Protein AF-A0AAW7KUL9-F1 (afdb_monomer_lite)

Secondary structure (DSSP, 8-state):
---EEEEEEEEEETTEEEEEEEEEEEHHHHHHHHHT--BTTTB--EEE-TTSBEEEESS-GGGTTSBGGGGGGGT-----

pLDDT: mean 83.35, std 10.7, range [49.53, 96.81]

Structure (mmCIF, N/CA/C/O backbone):
data_AF-A0AAW7KUL9-F1
#
_entry.id   AF-A0AAW7KUL9-F1
#
loop_
_atom_site.group_PDB
_atom_site.id
_atom_site.type_symbol
_atom_site.label_atom_id
_atom_site.label_alt_id
_atom_site.label_comp_id
_atom_site.label_asym_id
_atom_site.label_entity_id
_atom_site.label_seq_id
_atom_site.pdbx_PDB_ins_code
_atom_site.Cartn_x
_atom_site.Cartn_y
_atom_site.Cartn_z
_atom_site.occupancy
_atom_site.B_iso_or_equiv
_atom_site.auth_seq_id
_atom_site.auth_comp_id
_atom_site.auth_asym_id
_atom_site.auth_atom_id
_atom_site.pdbx_PDB_model_num
ATOM 1 N N . MET A 1 1 ? 10.443 4.531 11.017 1.00 49.53 1 MET A N 1
ATOM 2 C CA . MET A 1 1 ? 10.819 3.818 9.774 1.00 49.53 1 MET A CA 1
ATOM 3 C C . MET A 1 1 ? 9.780 4.153 8.713 1.00 49.53 1 MET A C 1
ATOM 5 O O . MET A 1 1 ? 8.621 4.296 9.074 1.00 49.53 1 MET A O 1
ATOM 9 N N . GLN A 1 2 ? 10.172 4.368 7.456 1.00 59.09 2 GLN A N 1
ATOM 10 C CA . GLN A 1 2 ? 9.273 4.843 6.396 1.00 59.09 2 GLN A CA 1
ATOM 11 C C . GLN A 1 2 ? 9.009 3.692 5.412 1.00 59.09 2 GLN A C 1
ATOM 13 O O . GLN A 1 2 ? 9.930 3.244 4.737 1.00 59.09 2 GLN A O 1
ATOM 18 N N . HIS A 1 3 ? 7.777 3.173 5.381 1.00 72.81 3 HIS A N 1
ATOM 19 C CA . HIS A 1 3 ? 7.391 2.047 4.519 1.00 72.81 3 HIS A CA 1
ATOM 20 C C . HIS A 1 3 ? 7.118 2.525 3.082 1.00 72.81 3 HIS A C 1
ATOM 22 O O . HIS A 1 3 ? 6.428 3.531 2.878 1.00 72.81 3 HIS A O 1
ATOM 28 N N . ARG A 1 4 ? 7.657 1.807 2.088 1.00 80.56 4 ARG A N 1
ATOM 29 C CA . ARG A 1 4 ? 7.519 2.101 0.652 1.00 80.56 4 ARG A CA 1
ATOM 30 C C . ARG A 1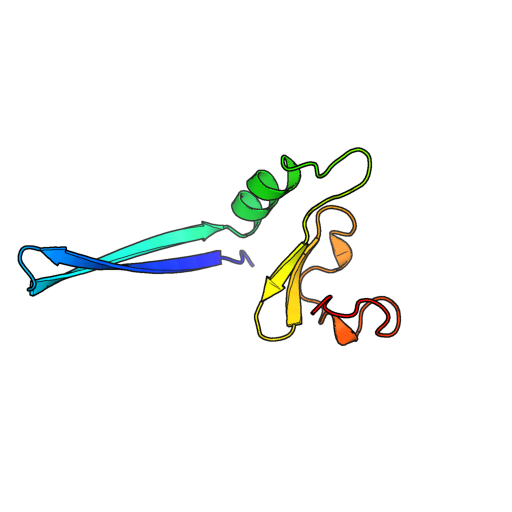 4 ? 7.156 0.832 -0.110 1.00 80.56 4 ARG A C 1
ATOM 32 O O . ARG A 1 4 ? 7.588 -0.250 0.272 1.00 80.56 4 ARG A O 1
ATOM 39 N N . ILE A 1 5 ? 6.390 0.997 -1.180 1.00 80.69 5 ILE A N 1
ATOM 40 C CA . ILE A 1 5 ? 6.087 -0.059 -2.143 1.00 80.69 5 ILE A CA 1
ATOM 41 C C . ILE A 1 5 ? 6.720 0.347 -3.469 1.00 80.69 5 ILE A C 1
ATOM 43 O O . ILE A 1 5 ? 6.534 1.475 -3.929 1.00 80.69 5 ILE A O 1
ATOM 47 N N . THR A 1 6 ? 7.457 -0.575 -4.076 1.00 85.62 6 THR A N 1
ATOM 48 C CA . THR A 1 6 ? 8.108 -0.369 -5.369 1.00 85.62 6 THR A CA 1
ATOM 49 C C . THR A 1 6 ? 7.402 -1.201 -6.422 1.00 85.62 6 THR A C 1
ATOM 51 O O . THR A 1 6 ? 7.293 -2.417 -6.288 1.00 85.62 6 THR A O 1
ATOM 54 N N . THR A 1 7 ? 6.947 -0.555 -7.492 1.00 87.75 7 THR A N 1
ATOM 55 C CA . THR A 1 7 ? 6.461 -1.251 -8.688 1.00 87.75 7 THR A CA 1
ATOM 56 C C . THR A 1 7 ? 7.516 -1.161 -9.775 1.00 87.75 7 THR A C 1
ATOM 58 O O . THR A 1 7 ? 8.018 -0.075 -10.056 1.00 87.75 7 THR A O 1
ATOM 61 N N . VAL A 1 8 ? 7.846 -2.291 -10.401 1.00 94.25 8 VAL A N 1
ATOM 62 C CA . VAL A 1 8 ? 8.783 -2.357 -11.527 1.00 94.25 8 VAL A CA 1
ATOM 63 C C . VAL A 1 8 ? 8.066 -2.790 -12.798 1.00 94.25 8 VAL A C 1
ATOM 65 O O . VAL A 1 8 ? 7.264 -3.722 -12.790 1.00 94.25 8 VAL A O 1
ATOM 68 N N . LYS A 1 9 ? 8.369 -2.121 -13.909 1.00 93.88 9 LYS A N 1
ATOM 69 C CA . LYS A 1 9 ? 7.847 -2.443 -15.236 1.00 93.88 9 LYS A CA 1
ATOM 70 C C . LYS A 1 9 ? 8.994 -2.590 -16.224 1.00 93.88 9 LYS A C 1
ATOM 72 O O . LYS A 1 9 ? 9.818 -1.691 -16.359 1.00 93.88 9 LYS A O 1
ATOM 77 N N . ALA A 1 10 ? 9.024 -3.709 -16.942 1.00 95.50 10 ALA A N 1
ATOM 78 C CA . ALA A 1 10 ? 9.941 -3.897 -18.059 1.00 95.50 10 ALA A CA 1
ATOM 79 C C . ALA A 1 10 ? 9.654 -2.871 -19.168 1.00 95.50 10 ALA A C 1
ATOM 81 O O . ALA A 1 10 ? 8.497 -2.633 -19.536 1.00 95.50 10 ALA A O 1
ATOM 82 N N . ILE A 1 11 ? 10.716 -2.276 -19.704 1.00 96.25 11 ILE A N 1
ATOM 83 C CA . ILE A 1 11 ? 10.666 -1.438 -20.897 1.00 96.25 11 ILE A CA 1
ATOM 84 C C . ILE A 1 11 ? 11.061 -2.328 -22.069 1.00 96.25 11 ILE A C 1
ATOM 86 O O . ILE A 1 11 ? 12.193 -2.810 -22.143 1.00 96.25 11 ILE A O 1
ATOM 90 N N . ILE A 1 12 ? 10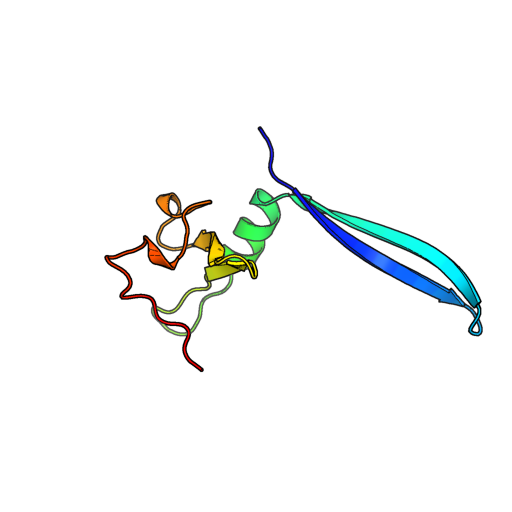.102 -2.560 -22.959 1.00 96.69 12 ILE A N 1
ATOM 91 C CA . ILE A 1 12 ? 10.286 -3.343 -24.176 1.00 96.69 12 ILE A CA 1
ATOM 92 C C . ILE A 1 12 ? 10.143 -2.387 -25.353 1.00 96.69 12 ILE A C 1
ATOM 94 O O . ILE A 1 12 ? 9.113 -1.723 -25.473 1.00 96.69 12 ILE A O 1
ATOM 98 N N . ASP A 1 13 ? 11.162 -2.339 -26.203 1.00 96.06 13 ASP A N 1
ATOM 99 C CA . ASP A 1 13 ? 11.157 -1.591 -27.457 1.00 96.06 13 ASP A CA 1
ATOM 100 C C . ASP A 1 13 ? 11.420 -2.553 -28.615 1.00 96.06 13 ASP A C 1
ATOM 102 O O . ASP A 1 13 ? 12.333 -3.375 -28.553 1.00 96.06 13 ASP A O 1
ATOM 106 N N . ASN A 1 14 ? 10.574 -2.512 -29.645 1.00 96.00 14 ASN A N 1
ATOM 107 C CA . ASN A 1 14 ? 10.637 -3.414 -30.804 1.00 96.00 14 ASN A CA 1
ATOM 108 C C . ASN A 1 14 ? 10.785 -4.913 -30.448 1.00 96.00 14 ASN A C 1
ATOM 110 O O . ASN A 1 14 ? 11.460 -5.671 -31.139 1.00 96.00 14 ASN A O 1
ATOM 114 N N . GLY A 1 15 ? 10.161 -5.351 -29.349 1.00 95.44 15 GLY A N 1
ATOM 115 C CA . GLY A 1 15 ? 10.230 -6.736 -28.869 1.00 95.44 15 GLY A CA 1
ATOM 116 C C . GLY A 1 15 ? 11.506 -7.097 -28.098 1.00 95.44 15 GLY A C 1
ATOM 117 O O . GLY A 1 15 ? 11.599 -8.211 -27.587 1.00 95.44 15 GLY A O 1
ATOM 118 N N . GLN A 1 16 ? 12.462 -6.175 -27.952 1.00 96.69 16 GLN A N 1
ATOM 119 C CA . GLN A 1 16 ? 13.630 -6.343 -27.089 1.00 96.69 16 GLN A CA 1
ATOM 120 C C . GLN A 1 16 ? 13.413 -5.701 -25.721 1.00 96.69 16 GLN A C 1
ATOM 122 O O . GLN A 1 16 ? 12.955 -4.566 -25.607 1.00 96.69 16 GLN A O 1
ATOM 127 N N . LEU A 1 17 ? 13.793 -6.423 -24.666 1.00 96.44 17 LEU A N 1
ATOM 128 C CA . LEU A 1 17 ? 13.919 -5.858 -23.328 1.00 96.44 17 LEU A CA 1
ATOM 129 C C . LEU A 1 17 ? 15.110 -4.894 -23.310 1.00 96.44 17 LEU A C 1
ATOM 131 O O . LEU A 1 17 ? 16.253 -5.331 -23.425 1.00 96.44 17 LEU A O 1
ATOM 135 N N . ILE A 1 18 ? 14.838 -3.604 -23.132 1.00 96.81 18 ILE A N 1
ATOM 136 C CA . ILE A 1 18 ? 15.873 -2.559 -23.101 1.00 96.81 18 ILE A CA 1
ATOM 137 C C . ILE A 1 18 ? 16.126 -2.010 -21.692 1.00 96.81 18 ILE A C 1
ATOM 139 O O . ILE A 1 18 ? 17.078 -1.265 -21.478 1.00 96.81 18 ILE A O 1
ATOM 143 N N . GLY A 1 19 ? 15.299 -2.383 -20.712 1.00 96.31 19 GLY A N 1
ATOM 144 C CA . GLY A 1 19 ? 15.503 -2.008 -19.316 1.00 96.31 19 GLY A CA 1
ATOM 145 C C . GLY A 1 19 ? 14.283 -2.248 -18.435 1.00 96.31 19 GLY A C 1
ATOM 146 O O . GLY A 1 19 ? 13.325 -2.915 -18.826 1.00 96.31 19 GLY A O 1
ATOM 147 N N . ALA A 1 20 ? 14.311 -1.674 -17.235 1.00 95.56 20 ALA A N 1
ATOM 148 C CA . ALA A 1 20 ? 13.187 -1.668 -16.309 1.00 95.56 20 ALA A CA 1
ATOM 149 C C . ALA A 1 20 ? 13.017 -0.276 -15.693 1.00 95.56 20 ALA A C 1
ATOM 151 O O . ALA A 1 20 ? 13.994 0.390 -15.355 1.00 95.56 20 ALA A O 1
ATOM 152 N N . GLN A 1 21 ? 11.769 0.149 -15.535 1.00 95.25 21 GLN A N 1
ATOM 153 C CA . GLN A 1 21 ? 11.390 1.350 -14.806 1.00 95.25 21 GLN A CA 1
ATOM 154 C C . GLN A 1 21 ? 10.842 0.945 -13.440 1.00 95.25 21 GLN A C 1
ATOM 156 O O . GLN A 1 21 ? 9.876 0.189 -13.370 1.00 95.25 21 GLN A O 1
ATOM 161 N N . GLY A 1 22 ? 11.447 1.455 -12.369 1.00 92.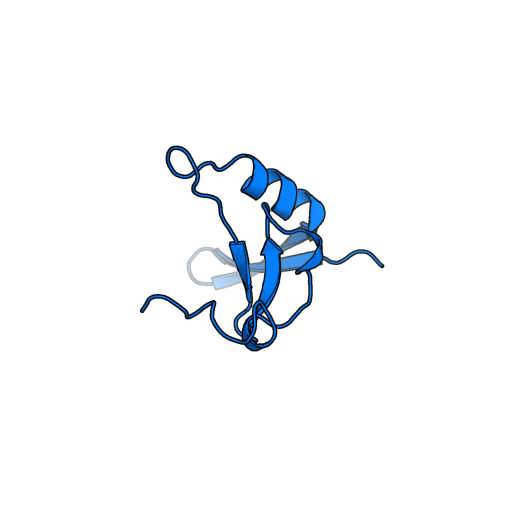12 22 GLY A N 1
ATOM 162 C CA . GLY A 1 22 ? 10.916 1.359 -11.012 1.00 92.12 22 GLY A CA 1
ATOM 163 C C . GLY A 1 22 ? 10.224 2.655 -10.600 1.00 92.12 22 GLY A C 1
ATOM 164 O O . GLY A 1 22 ? 10.721 3.740 -10.899 1.00 92.12 22 GLY A O 1
ATOM 165 N N . MET A 1 23 ? 9.095 2.547 -9.906 1.00 89.56 23 MET A N 1
ATOM 166 C CA . MET A 1 23 ? 8.443 3.660 -9.222 1.00 89.56 23 MET A CA 1
ATOM 167 C C . MET A 1 23 ? 8.226 3.291 -7.759 1.00 89.56 23 MET A C 1
ATOM 169 O O . MET A 1 23 ? 7.544 2.313 -7.452 1.00 89.56 23 MET A O 1
ATOM 173 N N . ASP A 1 24 ? 8.789 4.104 -6.870 1.00 87.44 24 ASP A N 1
ATOM 174 C CA . ASP A 1 24 ? 8.638 3.947 -5.431 1.00 87.44 24 ASP A CA 1
ATOM 175 C C . ASP A 1 24 ? 7.562 4.886 -4.906 1.00 87.44 24 ASP A C 1
ATOM 177 O O . ASP A 1 24 ? 7.738 6.109 -4.898 1.00 87.44 24 ASP A O 1
ATOM 181 N N . VAL A 1 25 ? 6.499 4.317 -4.358 1.00 82.25 25 VAL A N 1
ATOM 182 C CA . VAL A 1 25 ? 5.427 5.074 -3.717 1.00 82.25 25 VAL A CA 1
ATOM 183 C C . VAL A 1 25 ? 5.558 4.917 -2.206 1.00 82.25 25 VAL A C 1
ATOM 185 O O . VAL A 1 25 ? 5.742 3.814 -1.685 1.00 82.25 25 VAL A O 1
ATOM 188 N N . SER A 1 26 ? 5.512 6.032 -1.475 1.00 86.19 26 SER A N 1
ATOM 189 C CA . SER A 1 26 ? 5.436 5.970 -0.017 1.00 86.19 26 SER A CA 1
ATOM 190 C C . SER A 1 26 ? 4.054 5.473 0.392 1.00 86.19 26 SER A C 1
ATOM 192 O O . SER A 1 26 ? 3.044 5.821 -0.220 1.00 86.19 26 SER A O 1
ATOM 194 N N . LEU A 1 27 ? 3.980 4.684 1.463 1.00 80.56 27 LEU A N 1
ATOM 195 C CA . LEU A 1 27 ? 2.684 4.206 1.942 1.00 80.56 27 LEU A CA 1
ATOM 196 C C . LEU A 1 27 ? 1.771 5.366 2.396 1.00 80.56 27 LEU A C 1
ATOM 198 O O . LEU A 1 27 ? 0.550 5.246 2.342 1.00 80.56 27 LEU A O 1
ATOM 202 N N . GLY A 1 28 ? 2.360 6.493 2.812 1.00 82.62 28 GLY A N 1
ATOM 203 C CA . GLY A 1 28 ? 1.638 7.740 3.081 1.00 82.62 28 GLY A CA 1
ATOM 204 C C . GLY A 1 28 ? 0.951 8.282 1.829 1.00 82.62 28 GLY A C 1
ATOM 205 O O . GLY A 1 28 ? -0.267 8.379 1.820 1.00 82.62 28 GLY A O 1
ATOM 206 N N . GLY A 1 29 ? 1.695 8.488 0.737 1.00 82.62 29 GLY A N 1
ATOM 207 C CA . GLY A 1 29 ? 1.114 8.979 -0.519 1.00 82.62 29 GLY A CA 1
ATOM 208 C C . GLY A 1 29 ? 0.051 8.039 -1.097 1.00 82.62 29 GLY A C 1
ATOM 209 O O . GLY A 1 29 ? -0.949 8.493 -1.640 1.00 82.62 29 GLY A O 1
ATOM 210 N N . LEU A 1 30 ? 0.212 6.724 -0.917 1.00 81.50 30 LEU A N 1
ATOM 211 C CA . LEU A 1 30 ? -0.833 5.761 -1.269 1.00 81.50 30 LEU A CA 1
ATOM 212 C C . LEU A 1 30 ? -2.085 5.903 -0.389 1.00 81.50 30 LEU A C 1
ATOM 214 O O . LEU A 1 30 ? -3.196 5.760 -0.886 1.00 81.50 30 LEU A O 1
ATOM 218 N N . THR A 1 31 ? -1.918 6.195 0.904 1.00 82.44 31 THR A N 1
ATOM 219 C CA . THR A 1 31 ? -3.046 6.445 1.818 1.00 82.44 31 THR A CA 1
ATOM 220 C C . THR A 1 31 ? -3.820 7.681 1.393 1.00 82.44 31 THR A C 1
ATOM 222 O O . THR A 1 31 ? -5.041 7.617 1.352 1.00 82.44 31 THR A O 1
ATOM 225 N N . ASP A 1 32 ? -3.122 8.756 1.028 1.00 85.69 32 ASP A N 1
ATOM 226 C CA . ASP A 1 32 ? -3.747 10.014 0.613 1.00 85.69 32 ASP A CA 1
ATOM 227 C C . ASP A 1 32 ? -4.599 9.812 -0.651 1.00 85.69 32 ASP A C 1
ATOM 229 O O . ASP A 1 32 ? -5.766 10.188 -0.677 1.00 85.69 32 ASP A O 1
ATOM 233 N N . ILE A 1 33 ? -4.064 9.102 -1.655 1.00 84.81 33 ILE A N 1
ATOM 234 C CA . ILE A 1 33 ? -4.804 8.760 -2.883 1.00 84.81 33 ILE A CA 1
ATOM 235 C C . ILE A 1 33 ? -6.074 7.955 -2.571 1.00 84.81 33 ILE A C 1
ATOM 237 O O . ILE A 1 33 ? -7.123 8.184 -3.168 1.00 84.81 33 ILE A O 1
ATOM 241 N N . ILE A 1 34 ? -5.984 6.980 -1.662 1.00 85.12 34 ILE A N 1
ATOM 242 C CA . ILE A 1 34 ? -7.104 6.089 -1.331 1.00 85.12 34 ILE A CA 1
ATOM 243 C C . ILE A 1 34 ? -8.138 6.795 -0.439 1.00 85.12 34 ILE A C 1
ATOM 245 O O . ILE A 1 34 ? -9.331 6.525 -0.571 1.00 85.12 34 ILE A O 1
ATOM 249 N N . ALA A 1 35 ? -7.710 7.699 0.447 1.00 83.94 35 ALA A N 1
ATOM 250 C CA . ALA A 1 35 ? -8.582 8.433 1.365 1.00 83.94 35 ALA A CA 1
ATOM 251 C C . ALA A 1 35 ? -9.582 9.346 0.640 1.00 83.94 35 ALA A C 1
ATOM 253 O O . ALA A 1 35 ? -10.696 9.550 1.129 1.00 83.94 35 ALA A O 1
ATOM 254 N N . ASP A 1 36 ? -9.215 9.838 -0.543 1.00 85.06 36 ASP A N 1
ATOM 255 C CA . ASP A 1 36 ? -10.091 10.658 -1.381 1.00 85.06 36 ASP A CA 1
ATOM 256 C C . ASP A 1 36 ? -11.180 9.840 -2.102 1.00 85.06 36 ASP A C 1
ATOM 258 O O . ASP A 1 36 ? -12.181 10.394 -2.567 1.00 85.06 36 ASP A O 1
ATOM 262 N N . ILE A 1 37 ? -11.039 8.511 -2.174 1.00 85.88 37 ILE A N 1
ATOM 263 C CA . ILE A 1 37 ? -12.009 7.637 -2.838 1.00 85.88 37 ILE A CA 1
ATOM 264 C C . ILE A 1 37 ? -13.138 7.279 -1.864 1.00 85.88 37 ILE A C 1
ATOM 266 O O . ILE A 1 37 ? -12.972 6.479 -0.942 1.00 85.88 37 ILE A O 1
ATOM 270 N N . LYS A 1 38 ? -14.332 7.822 -2.118 1.00 82.12 38 LYS A N 1
ATOM 271 C CA . LYS A 1 38 ? -15.571 7.473 -1.407 1.00 82.12 38 LYS A CA 1
ATOM 272 C C . LYS A 1 38 ? -16.434 6.542 -2.251 1.00 82.12 38 LYS A C 1
ATOM 274 O O . LYS A 1 38 ? -16.671 6.809 -3.428 1.00 82.12 38 LYS A O 1
ATOM 279 N N . LEU A 1 39 ? -16.931 5.467 -1.642 1.00 84.69 39 LEU A N 1
ATOM 280 C CA . LEU A 1 39 ? -17.818 4.503 -2.295 1.00 84.69 39 LEU A CA 1
ATOM 281 C C . LEU A 1 39 ? -19.241 4.662 -1.751 1.00 84.69 39 LEU A C 1
ATOM 283 O O . LEU A 1 39 ? -19.565 4.178 -0.669 1.00 84.69 39 LEU A O 1
ATOM 287 N N . GLY A 1 40 ? -20.106 5.342 -2.504 1.00 87.00 40 GLY A N 1
ATOM 288 C CA . GLY A 1 40 ? -21.455 5.666 -2.034 1.00 87.00 40 GLY A CA 1
ATOM 289 C C . GLY A 1 40 ? -21.427 6.581 -0.805 1.00 87.00 40 GLY A C 1
ATOM 290 O O . GLY A 1 40 ? -20.556 7.439 -0.684 1.00 87.00 40 GLY A O 1
ATOM 291 N N . GLU A 1 41 ? -22.386 6.411 0.105 1.00 85.00 41 GLU A N 1
ATOM 292 C CA . GLU A 1 41 ? -22.526 7.296 1.271 1.00 85.00 41 GLU A CA 1
ATOM 293 C C . GLU A 1 41 ? -21.583 6.938 2.430 1.00 85.00 41 GLU A C 1
ATOM 295 O O . GLU A 1 41 ? -21.099 7.825 3.129 1.00 85.00 41 GLU A O 1
ATOM 300 N N . THR A 1 42 ? -21.308 5.647 2.644 1.00 85.06 42 THR A N 1
ATOM 301 C CA . THR A 1 42 ? -20.559 5.156 3.819 1.00 85.06 42 THR A CA 1
ATOM 302 C C . THR A 1 42 ? -19.430 4.183 3.484 1.00 85.06 42 THR A C 1
ATOM 304 O O . THR A 1 42 ? -18.691 3.766 4.380 1.00 85.06 42 THR A O 1
ATOM 307 N N . GLY A 1 43 ? -19.281 3.806 2.213 1.00 83.12 43 GLY A N 1
ATOM 308 C CA . GLY A 1 43 ? -18.237 2.895 1.769 1.00 83.12 43 GLY A CA 1
ATOM 309 C C . GLY A 1 43 ? -16.888 3.594 1.623 1.00 83.12 43 GLY A C 1
ATOM 310 O O . GLY A 1 43 ? -16.793 4.771 1.268 1.00 83.12 43 GLY A O 1
ATOM 311 N N . TYR A 1 44 ? -15.830 2.836 1.880 1.00 87.50 44 TYR A N 1
ATOM 312 C CA . TYR A 1 44 ? -14.441 3.273 1.799 1.00 87.50 44 TYR A CA 1
ATOM 313 C C . TYR A 1 44 ? -13.566 2.102 1.343 1.00 87.50 44 TYR A C 1
ATOM 315 O O . TYR A 1 44 ? -14.028 0.961 1.259 1.00 87.50 44 TYR A O 1
ATOM 323 N N . LEU A 1 45 ? -12.306 2.390 1.032 1.00 87.38 45 LEU A N 1
ATOM 324 C CA . LEU A 1 45 ? -11.348 1.399 0.558 1.00 87.38 45 LEU A CA 1
ATOM 325 C C . LEU A 1 45 ? -10.389 0.935 1.659 1.00 87.38 45 LEU A C 1
ATOM 327 O O . LEU A 1 45 ? -9.960 1.707 2.518 1.00 87.38 45 LEU A O 1
ATOM 331 N N . MET A 1 46 ? -10.010 -0.337 1.566 1.00 87.62 46 MET A N 1
ATOM 332 C CA . MET A 1 46 ? -8.953 -0.968 2.347 1.00 87.62 46 MET A CA 1
ATOM 333 C C . MET A 1 46 ? -7.971 -1.637 1.384 1.00 87.62 46 MET A C 1
ATOM 335 O O . MET A 1 46 ? -8.385 -2.282 0.420 1.00 87.62 46 MET A O 1
ATOM 339 N N . LEU A 1 47 ? -6.675 -1.492 1.649 1.00 85.38 47 LEU A N 1
ATOM 340 C CA . LEU A 1 47 ? -5.606 -2.146 0.910 1.00 85.38 47 LEU A CA 1
ATOM 341 C C . LEU A 1 47 ? -4.986 -3.246 1.766 1.00 85.38 47 LEU A C 1
ATOM 343 O O . LEU A 1 47 ? -4.533 -2.996 2.883 1.00 85.38 47 LEU A O 1
ATOM 347 N N . ILE A 1 48 ? -4.935 -4.448 1.205 1.00 86.94 48 ILE A N 1
ATOM 348 C CA . ILE A 1 48 ? -4.445 -5.655 1.864 1.00 86.94 48 ILE A CA 1
ATOM 349 C C . ILE A 1 48 ? -3.483 -6.330 0.893 1.00 86.94 48 ILE A C 1
ATOM 351 O O . ILE A 1 48 ? -3.814 -6.477 -0.286 1.00 86.94 48 ILE A O 1
ATOM 355 N N . GLU A 1 49 ? -2.303 -6.716 1.365 1.00 84.75 49 GLU A N 1
ATOM 356 C CA . GLU A 1 49 ? -1.393 -7.526 0.555 1.00 84.75 49 GLU A CA 1
ATOM 357 C C . GLU A 1 49 ? -1.814 -9.004 0.558 1.00 84.75 49 GLU A C 1
ATOM 359 O O . GLU A 1 49 ? -2.682 -9.436 1.320 1.00 84.75 49 GLU A O 1
ATOM 364 N N . ASP A 1 50 ? -1.209 -9.799 -0.315 1.00 82.81 50 ASP A N 1
ATOM 365 C CA . ASP A 1 50 ? -1.501 -11.227 -0.469 1.00 82.81 50 ASP A CA 1
ATOM 366 C C . ASP A 1 50 ? -1.329 -12.047 0.823 1.00 82.81 50 ASP A C 1
ATOM 368 O O . ASP A 1 50 ? -2.098 -12.981 1.055 1.00 82.81 50 ASP A O 1
ATOM 372 N N . SER A 1 51 ? -0.393 -11.654 1.691 1.00 84.44 51 SER A N 1
ATOM 373 C CA . SER A 1 51 ? -0.153 -12.237 3.018 1.00 84.44 51 SER A CA 1
ATOM 374 C C . SER A 1 51 ? -1.304 -12.023 4.015 1.00 84.44 51 SER A C 1
ATOM 376 O O . SER A 1 51 ? -1.339 -12.644 5.081 1.00 84.44 51 SER A O 1
ATOM 378 N N . GLY A 1 52 ? -2.241 -11.127 3.694 1.00 84.88 52 GLY A N 1
ATOM 379 C CA . GLY A 1 52 ? -3.300 -10.684 4.594 1.00 84.88 52 GLY A CA 1
ATOM 380 C C . GLY A 1 52 ? -2.907 -9.506 5.486 1.00 84.88 52 GLY A C 1
ATOM 381 O O . GLY A 1 52 ? -3.727 -9.082 6.295 1.00 84.88 52 GLY A O 1
ATOM 382 N N . SER A 1 53 ? -1.698 -8.950 5.361 1.00 87.81 53 SER A N 1
ATOM 383 C CA . SER A 1 53 ? -1.316 -7.718 6.065 1.00 87.81 53 SER A CA 1
ATOM 384 C C . SER A 1 53 ? -2.102 -6.516 5.536 1.00 87.81 53 SER A C 1
ATOM 386 O O . SER A 1 53 ? -2.134 -6.254 4.328 1.00 87.81 53 SER A O 1
ATOM 388 N N . VAL A 1 54 ? -2.739 -5.768 6.437 1.00 88.38 54 VAL A N 1
ATOM 389 C CA . VAL A 1 54 ? -3.449 -4.533 6.090 1.00 88.38 54 VAL A CA 1
ATOM 390 C C . VAL A 1 54 ? -2.439 -3.408 5.898 1.00 88.38 54 VAL A C 1
ATOM 392 O O . VAL A 1 54 ? -1.775 -2.966 6.834 1.00 88.38 54 VAL A O 1
ATOM 395 N N . LEU A 1 55 ? -2.337 -2.906 4.673 1.00 86.12 55 LEU A N 1
ATOM 396 C CA . LEU A 1 55 ? -1.427 -1.821 4.314 1.00 86.12 55 LEU A CA 1
ATOM 397 C C . LEU A 1 55 ? -2.067 -0.450 4.546 1.00 86.12 55 LEU A C 1
ATOM 399 O O . LEU A 1 55 ? -1.406 0.483 5.008 1.00 86.12 55 LEU A O 1
ATOM 403 N N . VAL A 1 56 ? -3.359 -0.329 4.232 1.00 86.56 56 VAL A N 1
ATOM 404 C CA . VAL A 1 56 ? -4.143 0.899 4.404 1.00 86.56 56 VAL A CA 1
ATOM 405 C C . VAL A 1 56 ? -5.569 0.529 4.797 1.00 86.56 56 VAL A C 1
ATOM 407 O O . VAL A 1 56 ? -6.223 -0.228 4.092 1.00 86.56 56 VAL A O 1
ATOM 410 N N . ASP A 1 57 ? -6.071 1.114 5.878 1.00 88.00 57 ASP A N 1
ATOM 411 C CA . ASP A 1 57 ? -7.496 1.158 6.207 1.00 88.00 57 ASP A CA 1
ATOM 412 C C . ASP A 1 57 ? -7.839 2.621 6.515 1.00 88.00 57 ASP A C 1
ATOM 414 O O . ASP A 1 57 ? -7.332 3.193 7.482 1.00 88.00 57 ASP A O 1
ATOM 418 N N . VAL A 1 58 ? -8.641 3.246 5.644 1.00 83.62 58 VAL A N 1
ATOM 419 C CA . VAL A 1 58 ? -8.997 4.674 5.748 1.00 83.62 58 VAL A CA 1
ATOM 420 C C . VAL A 1 58 ? -9.850 4.949 6.989 1.00 83.62 58 VAL A C 1
ATOM 422 O O . VAL A 1 58 ? -9.770 6.031 7.568 1.00 83.62 58 VAL A O 1
ATOM 425 N N . LYS A 1 59 ? -10.655 3.974 7.422 1.00 86.44 59 LYS A N 1
ATOM 426 C CA . LYS A 1 59 ? -11.566 4.119 8.561 1.00 86.44 59 LYS A CA 1
ATOM 427 C C . LYS A 1 59 ? -10.906 3.730 9.881 1.00 86.44 59 LYS A C 1
ATOM 429 O O . LYS A 1 59 ? -11.217 4.327 10.910 1.00 86.44 59 LYS A O 1
ATOM 434 N N . HIS A 1 60 ? -9.987 2.766 9.850 1.00 87.19 60 HIS A N 1
ATOM 435 C CA . HIS A 1 60 ? -9.273 2.258 11.021 1.00 87.19 60 HIS A CA 1
ATOM 436 C C . HIS A 1 60 ? -7.746 2.285 10.811 1.00 87.19 60 HIS A C 1
ATOM 438 O O . HIS A 1 60 ? -7.126 1.235 10.633 1.00 87.19 60 HIS A O 1
ATOM 444 N N . PRO A 1 61 ? -7.093 3.464 10.890 1.00 83.25 61 PRO A N 1
ATOM 445 C CA . PRO A 1 61 ? -5.644 3.589 10.691 1.00 83.25 61 PRO A CA 1
ATOM 446 C C . PRO A 1 61 ? -4.798 2.675 11.594 1.00 83.25 61 PRO A C 1
ATOM 448 O O . PRO A 1 61 ? -3.720 2.236 11.193 1.00 83.25 61 PRO A O 1
ATOM 451 N N . ASP A 1 62 ? -5.314 2.335 12.778 1.00 87.12 62 ASP A N 1
ATOM 452 C CA . ASP A 1 62 ? -4.682 1.453 13.768 1.00 87.12 62 ASP A CA 1
ATOM 453 C C . ASP A 1 62 ? -4.615 -0.023 13.338 1.00 87.12 62 ASP A C 1
ATOM 455 O O . ASP A 1 62 ? -4.023 -0.851 14.039 1.00 87.12 62 ASP A O 1
ATOM 459 N N . TYR A 1 63 ? -5.253 -0.388 12.223 1.00 86.75 63 TYR A N 1
ATOM 460 C CA . TYR A 1 63 ? -5.173 -1.726 11.634 1.00 86.75 63 TYR A CA 1
ATOM 461 C C . TYR A 1 63 ? -3.962 -1.903 10.719 1.00 86.75 63 TYR A C 1
ATOM 463 O O . TYR A 1 63 ? -3.666 -3.023 10.312 1.00 86.75 63 TYR A O 1
ATOM 471 N N . ARG A 1 64 ? -3.205 -0.832 10.452 1.00 82.62 64 ARG A N 1
ATOM 472 C CA . ARG A 1 64 ? -1.961 -0.900 9.681 1.00 82.62 64 ARG A CA 1
ATOM 473 C C . ARG A 1 64 ? -1.004 -1.966 10.205 1.00 82.62 64 ARG A C 1
ATOM 475 O O . ARG A 1 64 ? -0.689 -2.011 11.392 1.00 82.62 64 ARG A O 1
ATOM 482 N N . PHE A 1 65 ? -0.505 -2.770 9.276 1.00 83.19 65 PHE A N 1
ATOM 483 C CA . PHE A 1 65 ? 0.426 -3.877 9.481 1.00 83.19 65 PHE A CA 1
ATOM 484 C C . PHE A 1 65 ? -0.070 -4.969 10.435 1.00 83.19 65 PHE A C 1
ATOM 486 O O . PHE A 1 65 ? 0.719 -5.802 10.880 1.00 83.19 65 PHE A O 1
ATOM 493 N N . LYS A 1 66 ? -1.372 -4.995 10.738 1.00 88.19 66 LYS A N 1
ATOM 494 C CA . LYS A 1 66 ? -2.016 -6.134 11.391 1.00 88.19 66 LYS A CA 1
ATOM 495 C C . LYS A 1 66 ? -2.499 -7.111 10.329 1.00 88.19 66 LYS A C 1
ATOM 497 O O . LYS A 1 66 ? -2.848 -6.711 9.216 1.00 88.19 66 LYS A O 1
ATOM 502 N N . ASN A 1 67 ? -2.524 -8.393 10.674 1.00 86.94 67 ASN A N 1
ATOM 503 C CA . ASN A 1 67 ? -3.099 -9.393 9.791 1.00 86.94 67 ASN A CA 1
ATOM 504 C C . ASN A 1 67 ? -4.625 -9.278 9.817 1.00 86.94 67 ASN A C 1
ATOM 506 O O . ASN A 1 67 ? -5.220 -9.207 10.890 1.00 86.94 67 ASN A O 1
ATOM 510 N N . LEU A 1 68 ? -5.253 -9.298 8.643 1.00 84.62 68 LEU A N 1
ATOM 511 C CA . LEU A 1 68 ? -6.702 -9.248 8.475 1.00 84.62 68 LEU A CA 1
ATOM 512 C C . LEU A 1 68 ? -7.427 -10.317 9.306 1.00 84.62 68 LEU A C 1
ATOM 514 O O . LEU A 1 68 ? -8.502 -10.049 9.834 1.00 84.62 68 LEU A O 1
ATOM 518 N N . ALA A 1 69 ? -6.840 -11.510 9.443 1.00 83.19 69 ALA A N 1
ATOM 519 C CA . ALA A 1 69 ? -7.421 -12.610 10.211 1.00 83.19 69 ALA A CA 1
ATOM 520 C C . ALA A 1 69 ? -7.520 -12.307 11.715 1.00 83.19 69 ALA A C 1
ATOM 522 O O . ALA A 1 69 ? -8.414 -12.819 12.388 1.00 83.19 69 ALA A O 1
ATOM 523 N N . ASP A 1 70 ? -6.643 -11.443 12.224 1.00 82.56 70 ASP A N 1
ATOM 524 C CA . ASP A 1 70 ? -6.609 -11.042 13.631 1.00 82.56 70 ASP A CA 1
ATOM 525 C C . ASP A 1 70 ? -7.560 -9.868 13.917 1.00 82.56 70 ASP A C 1
ATOM 527 O O . ASP A 1 70 ? -7.810 -9.518 15.075 1.00 82.56 70 ASP A O 1
ATOM 531 N N . LEU A 1 71 ? -8.110 -9.245 12.868 1.00 81.69 71 LEU A N 1
ATOM 532 C CA . LEU A 1 71 ? -9.024 -8.117 12.992 1.00 81.69 71 LEU A CA 1
ATOM 533 C C . LEU A 1 71 ? -10.444 -8.596 13.305 1.00 81.69 71 LEU A C 1
ATOM 535 O O . LEU A 1 71 ? -10.969 -9.531 12.698 1.00 81.69 71 LEU A O 1
ATOM 539 N N . GLU A 1 72 ? -11.067 -7.940 14.286 1.00 68.50 72 GLU A N 1
ATOM 540 C CA . GLU A 1 72 ? -12.451 -8.174 14.725 1.00 68.50 72 GLU A CA 1
ATOM 541 C C . GLU A 1 72 ? -12.826 -9.655 14.948 1.00 68.50 72 GLU A C 1
ATOM 543 O O . GLU A 1 72 ? -13.958 -10.079 14.696 1.00 68.50 72 GLU A O 1
ATOM 548 N N . GLY A 1 73 ? -11.875 -10.467 15.424 1.00 65.38 73 GLY A N 1
ATOM 549 C CA . GLY A 1 73 ? -12.096 -11.890 15.695 1.00 65.38 73 GLY A CA 1
ATOM 550 C C . GLY A 1 73 ? -12.334 -12.733 14.437 1.00 65.38 73 GLY A C 1
ATOM 551 O O . GLY A 1 73 ? -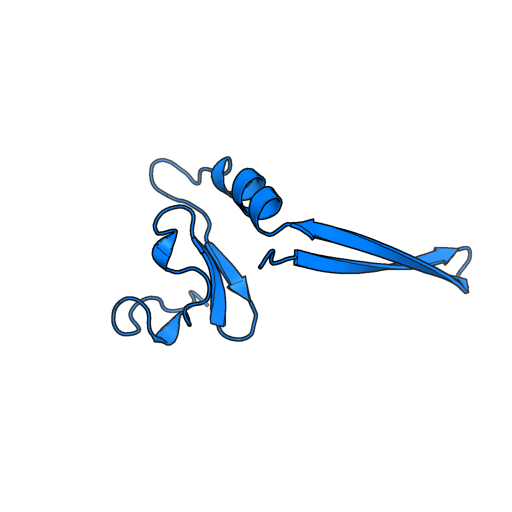13.102 -13.693 14.489 1.00 65.38 73 GLY A O 1
ATOM 552 N N . GLY A 1 74 ? -11.731 -12.355 13.304 1.00 63.06 74 GLY A N 1
ATOM 553 C CA . GLY A 1 74 ? -1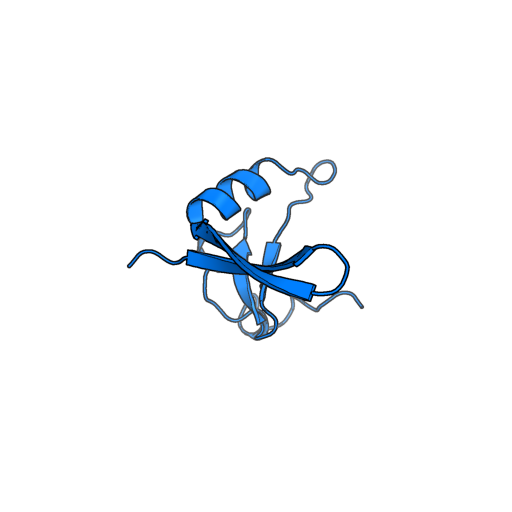1.818 -13.097 12.043 1.00 63.06 74 GLY A CA 1
ATOM 554 C C . GLY A 1 74 ? -13.116 -12.866 11.262 1.00 63.06 74 GLY A C 1
ATOM 555 O O . GLY A 1 74 ? -13.440 -13.638 10.359 1.00 63.06 74 GLY A O 1
ATOM 556 N N . LYS A 1 75 ? -13.886 -11.821 11.598 1.00 60.78 75 LYS A N 1
ATOM 557 C CA . LYS A 1 75 ? -15.159 -11.502 10.924 1.00 60.78 75 LYS A CA 1
ATOM 558 C C . LYS A 1 75 ? -14.994 -10.814 9.569 1.00 60.78 75 LYS A C 1
ATOM 560 O O . LYS A 1 75 ? -15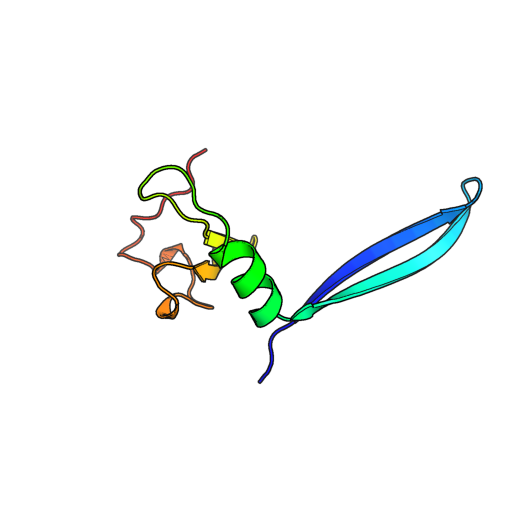.937 -10.830 8.777 1.00 60.78 75 LYS A O 1
ATOM 565 N N . ILE A 1 76 ? -13.824 -10.250 9.267 1.00 63.75 76 ILE A N 1
ATOM 566 C CA . ILE A 1 76 ? -13.559 -9.642 7.958 1.00 63.75 76 ILE A CA 1
ATOM 567 C C . ILE A 1 76 ? -13.179 -10.746 6.965 1.00 63.75 76 ILE A C 1
ATOM 569 O O . ILE A 1 76 ? -12.019 -11.119 6.806 1.00 63.75 76 ILE A O 1
ATOM 573 N N . ARG A 1 77 ? -14.200 -11.317 6.315 1.00 59.28 77 ARG A N 1
ATOM 574 C CA . ARG A 1 77 ? -14.053 -12.386 5.321 1.00 59.28 77 ARG A CA 1
ATOM 575 C C . ARG A 1 77 ? -13.932 -11.784 3.923 1.00 59.28 77 ARG A C 1
ATOM 577 O O . ARG A 1 77 ? -14.767 -10.969 3.537 1.00 59.28 77 ARG A O 1
ATOM 584 N N . ARG A 1 78 ? -12.928 -12.215 3.147 1.00 60.62 78 ARG A N 1
ATOM 585 C CA . ARG A 1 78 ? -12.831 -11.893 1.713 1.00 60.62 78 ARG A CA 1
ATOM 586 C C . ARG A 1 78 ? -14.159 -12.272 1.046 1.00 60.62 78 ARG A C 1
ATOM 588 O O . ARG A 1 78 ? -14.579 -13.426 1.129 1.00 60.62 78 ARG A O 1
ATOM 595 N N . LEU A 1 79 ? -14.823 -11.291 0.438 1.00 57.69 79 LEU A N 1
ATOM 596 C CA . LEU A 1 79 ? -15.973 -11.532 -0.426 1.00 57.69 79 LEU A CA 1
ATOM 597 C C . LEU A 1 79 ? -15.414 -12.114 -1.727 1.00 57.69 79 LEU A C 1
ATOM 599 O O . LEU A 1 79 ? -14.654 -11.444 -2.425 1.00 57.69 79 LEU A O 1
ATOM 603 N N . SER A 1 80 ? -15.697 -13.391 -1.959 1.00 51.06 80 SER A N 1
ATOM 604 C CA . SER A 1 80 ? -15.356 -14.138 -3.173 1.00 51.06 80 SER A CA 1
ATOM 605 C C . SER A 1 80 ? -16.591 -14.306 -4.033 1.00 51.06 80 SER A C 1
ATOM 607 O O . SER A 1 80 ? -17.611 -14.725 -3.434 1.00 51.06 80 SER A O 1
#

Sequence (80 aa):
MQHRITTVKAIIDNGQLIGAQGMDVSLGGLTDIIADIKLGETGYLMLIEDSGSVLVDVKHPDYRFKNLADLEGGKIRRLS

Foldseek 3Di:
DWDKDKDKDFDADPNDGPDIDIDIDTLVNVQVVQLPDDDPPPDGDWDADPQQATSYDNVCRVSHRPHNCPPPVRPPDPDD

Radius of gyration: 16.43 Å; chains: 1; bounding box: 38×25×46 Å